Protein AF-A0A955FFA1-F1 (afdb_monomer_lite)

Foldseek 3Di:
DQWDPDDVVRHTDDAQEAQDQGFKDKDKDFAQDDDKWQKFFWKWKDWPDDDIQIGRGQAPPSDIRDHRDIDMTMDTSDWDFDFDQDPNDTDTDTDRDRPPDDFGKMKIKTWIFIDPPPDRPDIDIDIDMHGHHHPVNVVVVVVVVVVVVVVVVVVVVVVCVVVPCDPPPPPDD

pLDDT: mean 84.08, std 13.28, range [45.31, 97.56]

Radius of gyration: 25.84 Å; chains: 1; bounding box: 53×56×80 Å

Secondary structure (DSSP, 8-state):
-BEE--BTTB--EE-SEESSPP-EEEEEEE--SSS-B--EEEEEEEESSSPPEEES-S-TT---B-TT-EEEEEEESSEEEEEEEETTEEEEEEEE----PPSEEEEEEEEEEE-GGG---EEEEEEEEEEE--HHHHHHHHHHHHHHHHHHHHHHHHHHHHTT---------

Sequence (173 aa):
GAYNDARPGRPAGYVFFATEEPQKIAYTLKNSGNVTEAPVGSITLKGWFGEPITINRVNPNGSLALIGQTRTYTACIKLKSEEVDFNGSKTLANTCVSPGLWPGMYTATLDLYYGQNGNNTQEVTGTAVFWYLPWWFIILFFVVLALVIFYGWKAYSWIRRKLGIAPKRSRRR

Structure (mmCIF, N/CA/C/O backbone):
data_AF-A0A955FFA1-F1
#
_entry.id   AF-A0A955FFA1-F1
#
loop_
_atom_site.group_PDB
_atom_site.id
_atom_site.type_symbol
_atom_site.label_atom_id
_atom_site.label_alt_id
_atom_site.label_comp_id
_atom_site.label_asym_id
_atom_site.label_entity_id
_atom_site.label_seq_id
_atom_site.pdbx_PDB_ins_code
_atom_site.Cartn_x
_atom_site.Cartn_y
_atom_site.Cartn_z
_atom_site.occupancy
_atom_site.B_iso_or_equiv
_atom_site.auth_seq_id
_atom_site.auth_comp_id
_atom_site.auth_asym_id
_atom_site.auth_atom_id
_atom_site.pdbx_PDB_model_num
ATOM 1 N N . GLY A 1 1 ? -6.582 3.235 1.266 1.00 88.00 1 GLY A N 1
ATOM 2 C CA . GLY A 1 1 ? -5.378 3.453 0.430 1.00 88.00 1 GLY A CA 1
ATOM 3 C C . GLY A 1 1 ? -4.118 3.153 1.222 1.00 88.00 1 GLY A C 1
ATOM 4 O O . GLY A 1 1 ? -4.234 2.860 2.409 1.00 88.00 1 GLY A O 1
ATOM 5 N N . ALA A 1 2 ? -2.938 3.213 0.597 1.00 92.75 2 ALA A N 1
ATOM 6 C CA . ALA A 1 2 ? -1.668 3.041 1.310 1.00 92.75 2 ALA A CA 1
ATOM 7 C C . ALA A 1 2 ? -1.540 4.050 2.462 1.00 92.75 2 ALA A C 1
ATOM 9 O O . ALA A 1 2 ? -2.007 5.189 2.353 1.00 92.75 2 ALA A O 1
ATOM 10 N N . TYR A 1 3 ? -0.955 3.616 3.577 1.00 93.00 3 TYR A N 1
ATOM 11 C CA . TYR A 1 3 ? -0.926 4.393 4.813 1.00 93.00 3 TYR A CA 1
ATOM 12 C C . TYR A 1 3 ? 0.417 4.271 5.520 1.00 93.00 3 TYR A C 1
ATOM 14 O O . TYR A 1 3 ? 0.943 3.170 5.680 1.00 93.00 3 TYR A O 1
ATOM 22 N N . ASN A 1 4 ? 0.932 5.407 5.984 1.00 91.44 4 ASN A N 1
ATOM 23 C CA . ASN A 1 4 ? 2.135 5.473 6.800 1.00 91.44 4 ASN A CA 1
ATOM 24 C C . ASN A 1 4 ? 1.765 5.784 8.248 1.00 91.44 4 ASN A C 1
ATOM 26 O O . ASN A 1 4 ? 0.962 6.683 8.507 1.00 91.44 4 ASN A O 1
ATOM 30 N N . ASP A 1 5 ? 2.391 5.076 9.187 1.00 86.69 5 ASP A N 1
ATOM 31 C CA . ASP A 1 5 ? 2.295 5.422 10.604 1.00 86.69 5 ASP A CA 1
ATOM 32 C C . ASP A 1 5 ? 3.038 6.728 10.904 1.00 86.69 5 ASP A C 1
ATOM 34 O O . ASP A 1 5 ? 3.905 7.173 10.144 1.00 86.69 5 ASP A O 1
ATOM 38 N N . ALA A 1 6 ? 2.726 7.315 12.057 1.00 87.75 6 ALA A N 1
ATOM 39 C CA . ALA A 1 6 ? 3.447 8.473 12.553 1.00 87.75 6 ALA A CA 1
ATOM 40 C C . ALA A 1 6 ? 4.916 8.100 12.802 1.00 87.75 6 ALA A C 1
ATOM 42 O O . ALA A 1 6 ? 5.218 7.126 13.492 1.00 87.75 6 ALA A O 1
ATOM 43 N N . ARG A 1 7 ? 5.829 8.897 12.248 1.00 86.06 7 ARG A N 1
ATOM 44 C CA . ARG A 1 7 ? 7.272 8.830 12.516 1.00 86.06 7 ARG A CA 1
ATOM 45 C C . ARG A 1 7 ? 7.705 10.155 13.160 1.00 86.06 7 ARG A C 1
ATOM 47 O O . ARG A 1 7 ? 7.020 11.162 12.972 1.00 86.06 7 ARG A O 1
ATOM 54 N N . PRO A 1 8 ? 8.829 10.211 13.896 1.00 88.25 8 PRO A N 1
ATOM 55 C CA . PRO A 1 8 ? 9.354 11.479 14.401 1.00 88.25 8 PRO A CA 1
ATOM 56 C C . PRO A 1 8 ? 9.460 12.516 13.269 1.00 88.25 8 PRO A C 1
ATOM 58 O O . PRO A 1 8 ? 10.122 12.276 12.261 1.00 88.25 8 PRO A O 1
ATOM 61 N N . GLY A 1 9 ? 8.742 13.635 13.396 1.00 84.56 9 GLY A N 1
ATOM 62 C CA . GLY A 1 9 ? 8.700 14.697 12.383 1.00 84.56 9 GLY A CA 1
ATOM 63 C C . GLY A 1 9 ? 7.785 14.458 11.170 1.00 84.56 9 GLY A C 1
ATOM 64 O O . GLY A 1 9 ? 7.774 15.293 10.268 1.00 84.56 9 GLY A O 1
ATOM 65 N N . ARG A 1 10 ? 7.006 13.364 11.114 1.00 83.56 10 ARG A N 1
ATOM 66 C CA . ARG A 1 10 ? 6.004 13.121 10.056 1.00 83.56 10 ARG A CA 1
ATOM 67 C C . ARG A 1 10 ? 4.703 12.539 10.630 1.00 83.56 10 ARG A C 1
ATOM 69 O O . ARG A 1 10 ? 4.740 11.446 11.199 1.00 83.56 10 ARG A O 1
ATOM 76 N N . PRO A 1 11 ? 3.551 13.220 10.472 1.00 89.38 11 PRO A N 1
ATOM 77 C CA . PRO A 1 11 ? 2.277 12.692 10.947 1.00 89.38 11 PRO A CA 1
ATOM 78 C C . PRO A 1 11 ? 1.871 11.437 10.165 1.00 89.38 11 PRO A C 1
ATOM 80 O O . PRO A 1 11 ? 2.265 11.252 9.012 1.00 89.38 11 PRO A O 1
ATOM 83 N N . ALA A 1 12 ? 1.061 10.588 10.800 1.00 91.06 12 ALA A N 1
ATOM 84 C CA . ALA A 1 12 ? 0.445 9.453 10.125 1.00 91.06 12 ALA A CA 1
ATOM 85 C C . ALA A 1 12 ? -0.520 9.947 9.039 1.00 91.06 12 ALA A C 1
ATOM 87 O O . ALA A 1 12 ? -1.204 10.958 9.223 1.00 91.06 12 ALA A O 1
ATOM 88 N N . GLY A 1 13 ? -0.613 9.234 7.920 1.00 93.44 13 GLY A N 1
ATOM 89 C CA . GLY A 1 13 ? -1.442 9.703 6.817 1.00 93.44 13 GLY A CA 1
ATOM 90 C C . GLY A 1 13 ? -1.502 8.776 5.615 1.00 93.44 13 GLY A C 1
ATOM 91 O O . GLY A 1 13 ? -0.720 7.834 5.470 1.00 93.44 13 GLY A O 1
ATOM 92 N N . TYR A 1 14 ? -2.464 9.079 4.745 1.00 93.81 14 TYR A N 1
ATOM 93 C CA . TYR A 1 14 ? -2.617 8.414 3.460 1.00 93.81 14 TYR A CA 1
ATOM 94 C C . TYR A 1 14 ? -1.518 8.828 2.492 1.00 93.81 14 TYR A C 1
ATOM 96 O O . TYR A 1 14 ? -1.143 9.998 2.410 1.00 93.81 14 TYR A O 1
ATOM 104 N N . VAL A 1 15 ? -1.046 7.853 1.725 1.00 92.75 15 VAL A N 1
ATOM 105 C CA . VAL A 1 15 ? -0.011 8.044 0.717 1.00 92.75 15 VAL A CA 1
ATOM 106 C C . VAL A 1 15 ? -0.581 7.673 -0.640 1.00 92.75 15 VAL A C 1
ATOM 108 O O . VAL A 1 15 ? -0.978 6.534 -0.873 1.00 92.75 15 VAL A O 1
ATOM 111 N N . PHE A 1 16 ? -0.607 8.644 -1.546 1.00 92.81 16 PHE A N 1
ATOM 112 C CA . PHE A 1 16 ? -1.024 8.430 -2.934 1.00 92.81 16 PHE A CA 1
ATOM 113 C C . PHE A 1 16 ? 0.158 8.106 -3.848 1.00 92.81 16 PHE A C 1
ATOM 115 O O . PHE A 1 16 ? -0.019 7.450 -4.870 1.00 92.81 16 PHE A O 1
ATOM 122 N N . PHE A 1 17 ? 1.360 8.540 -3.467 1.00 93.56 17 PHE A N 1
ATOM 123 C CA . PHE A 1 17 ? 2.604 8.286 -4.181 1.00 93.56 17 PHE A CA 1
ATOM 124 C C . PHE A 1 17 ? 3.683 7.862 -3.184 1.00 93.56 17 PHE A C 1
ATOM 126 O O . PHE A 1 17 ? 4.129 8.662 -2.361 1.00 93.56 17 PHE A O 1
ATOM 133 N N . ALA A 1 18 ? 4.069 6.593 -3.233 1.00 92.25 18 ALA A N 1
ATOM 134 C CA . ALA A 1 18 ? 5.007 5.972 -2.315 1.00 92.25 18 ALA A CA 1
ATOM 135 C C . ALA A 1 18 ? 6.310 5.630 -3.050 1.00 92.25 18 ALA A C 1
ATOM 137 O O . ALA A 1 18 ? 6.299 4.913 -4.048 1.00 92.25 18 ALA A O 1
ATOM 138 N N . THR A 1 19 ? 7.438 6.139 -2.556 1.00 92.12 19 THR A N 1
ATOM 139 C CA . THR A 1 19 ? 8.780 5.741 -3.020 1.00 92.12 19 THR A CA 1
ATOM 140 C C . THR A 1 19 ? 9.374 4.622 -2.164 1.00 92.12 19 THR A C 1
ATOM 142 O O . THR A 1 19 ? 10.171 3.821 -2.647 1.00 92.12 19 THR A O 1
ATOM 145 N N . GLU A 1 20 ? 8.955 4.538 -0.902 1.00 91.06 20 GLU A N 1
ATOM 146 C CA . GLU A 1 20 ? 9.158 3.386 -0.023 1.00 91.06 20 GLU A CA 1
ATOM 147 C C . GLU A 1 20 ? 8.020 2.380 -0.221 1.00 91.06 20 GLU A C 1
ATOM 149 O O . GLU A 1 20 ? 6.900 2.763 -0.564 1.00 91.06 20 GLU A O 1
ATOM 154 N N . GLU A 1 21 ? 8.298 1.092 -0.019 1.00 91.00 21 GLU A N 1
ATOM 155 C CA . GLU A 1 21 ? 7.272 0.058 -0.145 1.00 91.00 21 GLU A CA 1
ATOM 156 C C . GLU A 1 21 ? 6.201 0.229 0.940 1.00 91.00 21 GLU A C 1
ATOM 158 O O . GLU A 1 21 ? 6.529 0.186 2.132 1.00 91.00 21 GLU A O 1
ATOM 163 N N . PRO A 1 22 ? 4.921 0.417 0.572 1.00 91.75 22 PRO A N 1
ATOM 164 C CA . PRO A 1 22 ? 3.867 0.513 1.563 1.00 91.75 22 PRO A CA 1
ATOM 165 C C . PRO A 1 22 ? 3.659 -0.855 2.212 1.00 91.75 22 PRO A C 1
ATOM 167 O O . PRO A 1 22 ? 3.458 -1.857 1.535 1.00 91.75 22 PRO A O 1
ATOM 170 N N . GLN A 1 23 ? 3.679 -0.895 3.542 1.00 91.31 23 GLN A N 1
ATOM 171 C CA . GLN A 1 23 ? 3.439 -2.124 4.310 1.00 91.31 23 GLN A CA 1
ATOM 172 C C . GLN A 1 23 ? 2.000 -2.225 4.822 1.00 91.31 23 GLN A C 1
ATOM 174 O O . GLN A 1 23 ? 1.543 -3.305 5.201 1.00 91.31 23 GLN A O 1
ATOM 179 N N . LYS A 1 24 ? 1.287 -1.094 4.852 1.00 92.00 24 LYS A N 1
ATOM 180 C CA . LYS A 1 24 ? -0.044 -0.958 5.439 1.00 92.00 24 LYS A CA 1
ATOM 181 C C . LYS A 1 24 ? -1.011 -0.292 4.474 1.00 92.00 24 LYS A C 1
ATOM 183 O O . LYS A 1 24 ? -0.660 0.628 3.732 1.00 92.00 24 LYS A O 1
ATOM 188 N N . ILE A 1 25 ? -2.258 -0.731 4.552 1.00 92.88 25 ILE A N 1
ATOM 189 C CA . ILE A 1 25 ? -3.412 -0.075 3.950 1.00 92.88 25 ILE A CA 1
ATOM 190 C C . ILE A 1 25 ? -4.310 0.384 5.086 1.00 92.88 25 ILE A C 1
ATOM 192 O O . ILE A 1 25 ? -4.508 -0.332 6.067 1.00 92.88 25 ILE A O 1
ATOM 196 N N . ALA A 1 26 ? -4.855 1.584 4.945 1.00 93.56 26 ALA A N 1
ATOM 197 C CA . ALA A 1 26 ? -5.868 2.088 5.848 1.00 93.56 26 ALA A CA 1
ATOM 198 C C . ALA A 1 26 ? -7.164 2.421 5.120 1.00 93.56 26 ALA A C 1
ATOM 200 O O . ALA A 1 26 ? -7.181 2.686 3.910 1.00 93.56 26 ALA A O 1
ATOM 201 N N . TYR A 1 27 ? -8.237 2.443 5.892 1.00 93.25 27 TYR A N 1
ATOM 202 C CA . TYR A 1 27 ? -9.508 3.037 5.516 1.00 93.25 27 TYR A CA 1
ATOM 203 C C . TYR A 1 27 ? -10.072 3.794 6.710 1.00 93.25 27 TYR A C 1
ATOM 205 O O . TYR A 1 27 ? -9.798 3.473 7.868 1.00 93.25 27 TYR A O 1
ATOM 213 N N . THR A 1 28 ? -10.858 4.821 6.422 1.00 93.44 28 THR A N 1
ATOM 214 C CA . THR A 1 28 ? -11.525 5.617 7.441 1.00 93.44 28 THR A CA 1
ATOM 215 C C . THR A 1 28 ? -13.008 5.307 7.374 1.00 93.44 28 THR A C 1
ATOM 217 O O . THR A 1 28 ? -13.624 5.443 6.321 1.00 93.44 28 THR A O 1
ATOM 220 N N . LEU A 1 29 ? -13.564 4.878 8.501 1.00 92.00 29 LEU A N 1
ATOM 221 C CA . LEU A 1 29 ? -14.965 4.522 8.651 1.00 92.00 29 LEU A CA 1
ATOM 222 C C . LEU A 1 29 ? -15.626 5.510 9.609 1.00 92.00 29 LEU A C 1
ATOM 224 O O . LEU A 1 29 ? -15.118 5.756 10.704 1.00 92.00 29 LEU A O 1
ATOM 228 N N . LYS A 1 30 ? -16.770 6.061 9.205 1.00 92.25 30 LYS A N 1
ATOM 229 C CA . LYS A 1 30 ? -17.629 6.871 10.069 1.00 92.25 30 LYS A CA 1
ATOM 230 C C . LYS A 1 30 ? -18.872 6.071 10.424 1.00 92.25 30 LYS A C 1
ATOM 232 O O . LYS A 1 30 ? -19.667 5.764 9.539 1.00 92.25 30 LYS A O 1
ATOM 237 N N . ASN A 1 31 ? -19.063 5.777 11.707 1.00 90.69 31 ASN A N 1
ATOM 238 C CA . ASN A 1 31 ? -20.287 5.133 12.164 1.00 90.69 31 ASN A CA 1
ATOM 239 C C . ASN A 1 31 ? -21.367 6.197 12.393 1.00 90.69 31 ASN A C 1
ATOM 241 O O . ASN A 1 31 ? -21.348 6.914 13.390 1.00 90.69 31 ASN A O 1
ATOM 245 N N . SER A 1 32 ? -22.297 6.306 11.445 1.00 89.31 32 SER A N 1
ATOM 246 C CA . SER A 1 32 ? -23.474 7.184 11.556 1.00 89.31 32 SER A CA 1
ATOM 247 C C . SER A 1 32 ? -24.734 6.429 12.002 1.00 89.31 32 SER A C 1
ATOM 249 O O . SER A 1 32 ? -25.830 6.976 11.922 1.00 89.31 32 SER A O 1
ATOM 251 N N . GLY A 1 33 ? -24.592 5.166 12.413 1.00 84.94 33 GLY A N 1
ATOM 252 C CA . GLY A 1 33 ? -25.680 4.336 12.912 1.00 84.94 33 GLY A CA 1
ATOM 253 C C . GLY A 1 33 ? -25.987 4.589 14.387 1.00 84.94 33 GLY A C 1
ATOM 254 O O . GLY A 1 33 ? -25.438 5.492 15.012 1.00 84.94 33 GLY A O 1
ATOM 255 N N . ASN A 1 34 ? -26.863 3.755 14.948 1.00 85.31 34 ASN A N 1
ATOM 256 C CA . ASN A 1 34 ? -27.293 3.835 16.349 1.00 85.31 34 ASN A CA 1
ATOM 257 C C . ASN A 1 34 ? -26.699 2.722 17.237 1.00 85.31 34 ASN A C 1
ATOM 259 O O . ASN A 1 34 ? -27.081 2.573 18.392 1.00 85.31 34 ASN A O 1
ATOM 263 N N . VAL A 1 35 ? -25.798 1.902 16.691 1.00 85.75 35 VAL A N 1
ATOM 264 C CA . VAL A 1 35 ? -25.157 0.783 17.392 1.00 85.75 35 VAL A CA 1
ATOM 265 C C . VAL A 1 35 ? -23.657 0.835 17.127 1.00 85.75 35 VAL A C 1
A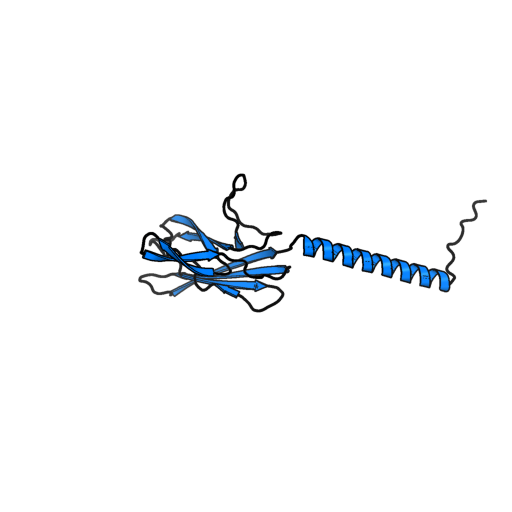TOM 267 O O . VAL A 1 35 ? -23.218 1.285 16.069 1.00 85.75 35 VAL A O 1
ATOM 270 N N . THR A 1 36 ? -22.865 0.423 18.112 1.00 86.81 36 THR A N 1
ATOM 271 C CA . THR A 1 36 ? -21.417 0.262 17.965 1.00 86.81 36 THR A CA 1
ATOM 272 C C . THR A 1 36 ? -21.121 -0.958 17.103 1.00 86.81 36 THR A C 1
ATOM 274 O O . THR A 1 36 ? -21.591 -2.048 17.409 1.00 86.81 36 THR A O 1
ATOM 277 N N . GLU A 1 37 ? -20.295 -0.786 16.075 1.00 84.19 37 GLU A N 1
ATOM 278 C CA . GLU A 1 37 ? -20.026 -1.837 15.091 1.00 84.19 37 GLU A CA 1
ATOM 279 C C . GLU A 1 37 ? -18.543 -2.211 15.058 1.00 84.19 37 GLU A C 1
ATOM 281 O O . GLU A 1 37 ? -17.658 -1.361 15.204 1.00 84.19 37 GLU A O 1
ATOM 286 N N . ALA A 1 38 ? -18.264 -3.494 14.844 1.00 87.00 38 ALA A N 1
ATOM 287 C CA . ALA A 1 38 ? -16.926 -4.003 14.577 1.00 87.00 38 ALA A CA 1
ATOM 288 C C . ALA A 1 38 ? -16.836 -4.341 13.082 1.00 87.00 38 ALA A C 1
ATOM 290 O O . ALA A 1 38 ? -17.378 -5.366 12.674 1.00 87.00 38 ALA A O 1
ATOM 291 N N . PRO A 1 39 ? -16.180 -3.513 12.247 1.00 84.25 39 PRO A N 1
ATOM 292 C CA . PRO A 1 39 ? -16.130 -3.777 10.816 1.00 84.25 39 PRO A CA 1
ATOM 293 C C . PRO A 1 39 ? -15.387 -5.086 10.542 1.00 84.25 39 PRO A C 1
ATOM 295 O O . PRO A 1 39 ? -14.258 -5.281 11.010 1.00 84.25 39 PRO A O 1
ATOM 298 N N . VAL A 1 40 ? -16.020 -5.955 9.760 1.00 88.00 40 VAL A N 1
ATOM 299 C CA . VAL A 1 40 ? -15.440 -7.188 9.223 1.00 88.00 40 VAL A CA 1
ATOM 300 C C . VAL A 1 40 ? -15.461 -7.116 7.705 1.00 88.00 40 VAL A C 1
ATOM 302 O O . VAL A 1 40 ? -16.269 -6.402 7.127 1.00 88.00 40 VAL A O 1
ATOM 305 N N . GLY A 1 41 ? -14.547 -7.807 7.039 1.00 88.88 41 GLY A N 1
ATOM 306 C CA . GLY A 1 41 ? -14.446 -7.738 5.587 1.00 88.88 41 GLY A CA 1
ATOM 307 C C . GLY A 1 41 ? -13.029 -7.949 5.098 1.00 88.88 41 GLY A C 1
ATOM 308 O O . GLY A 1 41 ? -12.139 -8.320 5.872 1.00 88.88 41 GLY A O 1
ATOM 309 N N . SER A 1 42 ? -12.833 -7.675 3.815 1.00 91.50 42 SER A N 1
ATOM 310 C CA . SER A 1 42 ? -11.571 -7.868 3.115 1.00 91.50 42 SER A CA 1
ATOM 311 C C . SER A 1 42 ? -11.138 -6.620 2.356 1.00 91.50 42 SER A C 1
ATOM 313 O O . SER A 1 42 ? -11.950 -5.800 1.938 1.00 91.50 42 SER A O 1
ATOM 315 N N . ILE A 1 43 ? -9.829 -6.475 2.171 1.00 92.88 43 ILE A N 1
ATOM 316 C CA . ILE A 1 43 ? -9.263 -5.528 1.210 1.00 92.88 43 ILE A CA 1
ATOM 317 C C . ILE A 1 43 ? -8.582 -6.333 0.116 1.00 92.88 43 ILE A C 1
ATOM 319 O O . ILE A 1 43 ? -7.660 -7.093 0.403 1.00 92.88 43 ILE A O 1
ATOM 323 N N . THR A 1 44 ? -8.982 -6.123 -1.129 1.00 93.69 44 THR A N 1
ATOM 324 C CA . THR A 1 44 ? -8.303 -6.689 -2.291 1.00 93.69 44 THR A CA 1
ATOM 325 C C . THR A 1 44 ? -7.375 -5.642 -2.886 1.00 93.69 44 THR A C 1
ATOM 327 O O . THR A 1 44 ? -7.775 -4.528 -3.223 1.00 93.69 44 THR A O 1
ATOM 330 N N . LEU A 1 45 ? -6.101 -5.993 -3.007 1.00 93.31 45 LEU A N 1
ATOM 331 C CA . LEU A 1 45 ? -5.071 -5.156 -3.593 1.00 93.31 45 LEU A CA 1
ATOM 332 C C . LEU A 1 45 ? -4.684 -5.712 -4.962 1.00 93.31 45 LEU A C 1
ATOM 334 O O . LEU A 1 45 ? -4.128 -6.802 -5.066 1.00 93.31 45 LEU A O 1
ATOM 338 N N . LYS A 1 46 ? -4.936 -4.936 -6.014 1.00 93.81 46 LYS A N 1
ATOM 339 C CA . LYS A 1 46 ? -4.622 -5.303 -7.395 1.00 93.81 46 LYS A CA 1
ATOM 340 C C . LYS A 1 46 ? -3.589 -4.347 -7.984 1.00 93.81 46 LYS A C 1
ATOM 342 O O . LYS A 1 46 ? -3.851 -3.150 -8.101 1.00 93.81 46 LYS A O 1
ATOM 347 N N . GLY A 1 47 ? -2.426 -4.880 -8.348 1.00 91.75 47 GLY A N 1
ATOM 348 C CA . GLY A 1 47 ? -1.395 -4.165 -9.104 1.00 91.75 47 GLY A CA 1
ATOM 349 C C . GLY A 1 47 ? -1.541 -4.346 -10.617 1.00 91.75 47 GLY A C 1
ATOM 350 O O . GLY A 1 47 ? -2.432 -5.050 -11.096 1.00 91.75 47 GLY A O 1
ATOM 351 N N . TRP A 1 48 ? -0.636 -3.728 -11.378 1.00 85.94 48 TRP A N 1
ATOM 352 C CA . TRP A 1 48 ? -0.481 -3.986 -12.818 1.00 85.94 48 TRP A CA 1
ATOM 353 C C . TRP A 1 48 ? 0.173 -5.328 -13.143 1.00 85.94 48 TRP A C 1
ATOM 355 O O . TRP A 1 48 ? -0.018 -5.854 -14.236 1.00 85.94 48 TRP A O 1
ATOM 365 N N . PHE A 1 49 ? 0.937 -5.871 -12.200 1.00 82.56 49 PHE A N 1
ATOM 366 C CA . PHE A 1 49 ? 1.661 -7.123 -12.346 1.00 82.56 49 PHE A CA 1
ATOM 367 C C . PHE A 1 49 ? 1.360 -8.028 -11.152 1.00 82.56 49 PHE A C 1
ATOM 369 O O . PHE A 1 49 ? 1.234 -7.543 -10.027 1.00 82.56 49 PHE A O 1
ATOM 376 N N . GLY A 1 50 ? 1.289 -9.334 -11.404 1.00 78.06 50 GLY A N 1
ATOM 377 C C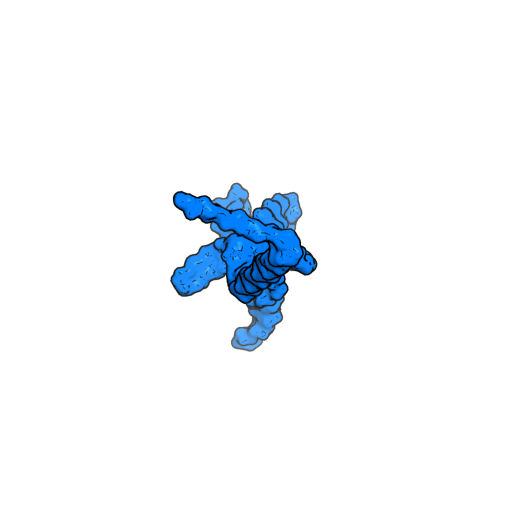A . GLY A 1 50 ? 1.059 -10.350 -10.378 1.00 78.06 50 GLY A CA 1
ATOM 378 C C . GLY A 1 50 ? -0.413 -10.614 -10.058 1.00 78.06 50 GLY A C 1
ATOM 379 O O . GLY A 1 50 ? -1.327 -10.041 -10.654 1.00 78.06 50 GLY A O 1
ATOM 380 N N . GLU A 1 51 ? -0.620 -11.533 -9.120 1.00 85.19 51 GLU A N 1
ATOM 381 C CA . GLU A 1 51 ? -1.941 -11.899 -8.616 1.00 85.19 51 GLU A CA 1
ATOM 382 C C . GLU A 1 51 ? -2.462 -10.864 -7.606 1.00 85.19 51 GLU A C 1
ATOM 384 O O . GLU A 1 51 ? -1.672 -10.238 -6.891 1.00 85.19 51 GLU A O 1
ATOM 389 N N . PRO A 1 52 ? -3.790 -10.661 -7.528 1.00 89.00 52 PRO A N 1
ATOM 390 C CA . PRO A 1 52 ? -4.373 -9.791 -6.519 1.00 89.00 52 PRO A CA 1
ATOM 391 C C . PRO A 1 52 ? -4.121 -10.349 -5.111 1.00 89.00 52 PRO A C 1
ATOM 393 O O . PRO A 1 52 ? -4.359 -11.523 -4.834 1.00 89.00 52 PRO A O 1
ATOM 396 N N . ILE A 1 53 ? -3.676 -9.487 -4.199 1.00 90.00 53 ILE A N 1
ATOM 397 C CA . ILE A 1 53 ? -3.435 -9.838 -2.798 1.00 90.00 53 ILE A CA 1
ATOM 398 C C . ILE A 1 53 ? -4.708 -9.536 -2.013 1.00 90.00 53 ILE A C 1
ATOM 400 O O . ILE A 1 53 ? -5.129 -8.383 -1.943 1.00 90.00 53 ILE A O 1
ATOM 404 N N . THR A 1 54 ? -5.308 -10.553 -1.397 1.00 89.88 54 THR A N 1
ATOM 405 C CA . THR A 1 54 ? -6.509 -10.374 -0.568 1.00 89.88 54 THR A CA 1
ATOM 406 C C . THR A 1 54 ? -6.141 -10.375 0.911 1.00 89.88 54 THR A C 1
ATOM 408 O O . THR A 1 54 ? -5.560 -11.325 1.433 1.00 89.88 54 THR A O 1
ATOM 411 N N . ILE A 1 55 ? -6.490 -9.294 1.599 1.00 89.00 55 ILE A N 1
ATOM 412 C CA . ILE A 1 55 ? -6.303 -9.104 3.034 1.00 89.00 55 ILE A CA 1
ATOM 413 C C . ILE A 1 55 ? -7.639 -9.412 3.709 1.00 89.00 55 ILE A C 1
ATOM 415 O O . ILE A 1 55 ? -8.518 -8.559 3.772 1.00 89.00 55 ILE A O 1
ATOM 419 N N . ASN A 1 56 ? -7.785 -10.625 4.239 1.00 84.25 56 ASN A N 1
ATOM 420 C CA . ASN A 1 56 ? -9.052 -11.116 4.805 1.00 84.25 56 ASN A CA 1
ATOM 421 C C . ASN A 1 56 ? -9.437 -10.494 6.158 1.00 84.25 56 ASN A C 1
ATOM 423 O O . ASN A 1 56 ? -10.525 -10.749 6.663 1.00 84.25 56 ASN A O 1
ATOM 427 N N . ARG A 1 57 ? -8.534 -9.744 6.803 1.00 83.69 57 ARG A N 1
ATOM 428 C CA . ARG A 1 57 ? -8.777 -9.158 8.128 1.00 83.69 57 ARG A CA 1
ATOM 429 C C . ARG A 1 57 ? -8.459 -7.669 8.133 1.00 83.69 57 ARG A C 1
ATOM 431 O O . ARG A 1 57 ? -7.364 -7.245 8.488 1.00 83.69 57 ARG A O 1
ATOM 438 N N . VAL A 1 58 ? -9.466 -6.884 7.771 1.00 86.12 58 VAL A N 1
ATOM 439 C CA . VAL A 1 58 ? -9.433 -5.410 7.720 1.00 86.12 58 VAL A CA 1
ATOM 440 C C . VAL A 1 58 ? -9.392 -4.731 9.090 1.00 86.12 58 VAL A C 1
ATOM 442 O O . VAL A 1 58 ? -9.048 -3.556 9.190 1.00 86.12 58 VAL A O 1
ATOM 445 N N . ASN A 1 59 ? -9.738 -5.458 10.152 1.00 87.19 59 ASN A N 1
ATOM 446 C CA . ASN A 1 59 ? -9.712 -4.988 11.533 1.00 87.19 59 ASN A CA 1
ATOM 447 C C . ASN A 1 59 ? -9.014 -6.030 12.427 1.00 87.19 59 ASN A C 1
ATOM 449 O O . ASN A 1 59 ? -9.677 -6.776 13.150 1.00 87.19 59 ASN A O 1
ATOM 453 N N . PRO A 1 60 ? -7.674 -6.142 12.363 1.00 80.31 60 PRO A N 1
ATOM 454 C CA . PRO A 1 60 ? -6.944 -7.193 13.069 1.00 80.31 60 PRO A CA 1
ATOM 455 C C . PRO A 1 60 ? -7.060 -7.109 14.591 1.00 80.31 60 PRO A C 1
ATOM 457 O O . PRO A 1 60 ? -6.999 -8.138 15.255 1.00 80.31 60 PRO A O 1
ATOM 460 N N . ASN A 1 61 ? -7.276 -5.906 15.123 1.00 81.44 61 ASN A N 1
ATOM 461 C CA . ASN A 1 61 ? -7.384 -5.654 16.558 1.00 81.44 61 ASN A CA 1
ATOM 462 C C . ASN A 1 61 ? -8.830 -5.725 17.075 1.00 81.44 61 ASN A C 1
ATOM 464 O O . ASN A 1 61 ? -9.059 -5.390 18.234 1.00 81.44 61 ASN A O 1
ATOM 468 N N . GLY A 1 62 ? -9.815 -6.054 16.227 1.00 82.69 62 GLY A N 1
ATOM 469 C CA . GLY A 1 62 ? -11.231 -6.067 16.619 1.00 82.69 62 GLY A CA 1
ATOM 470 C C . GLY A 1 62 ? -11.724 -4.723 17.169 1.00 82.69 62 GLY A C 1
ATOM 471 O O . GLY A 1 62 ? -12.607 -4.676 18.018 1.00 82.69 62 GLY A O 1
ATOM 472 N N . SER A 1 63 ? -11.123 -3.612 16.733 1.00 85.88 63 SER A N 1
ATOM 473 C CA . SER A 1 63 ? -11.444 -2.281 17.247 1.00 85.88 63 SER A CA 1
ATOM 474 C C . SER A 1 63 ? -12.862 -1.864 16.864 1.00 85.88 63 SER A C 1
ATOM 476 O O . SER A 1 63 ? -13.285 -2.033 15.721 1.00 85.88 63 SER A O 1
ATOM 478 N N . LEU A 1 64 ? -13.575 -1.259 17.808 1.00 87.50 64 LEU A N 1
ATOM 479 C CA . LEU A 1 64 ? -14.960 -0.837 17.624 1.00 87.50 64 LEU A CA 1
ATOM 480 C C . LEU A 1 64 ? -15.059 0.560 16.994 1.00 87.50 64 LEU A C 1
ATOM 482 O O . LEU A 1 64 ? -14.273 1.458 17.314 1.00 87.50 64 LEU A O 1
ATOM 486 N N . ALA A 1 65 ? -16.050 0.740 16.123 1.00 88.25 65 ALA A N 1
ATOM 487 C CA . ALA A 1 65 ? -16.483 2.031 15.605 1.00 88.25 65 ALA A CA 1
ATOM 488 C C . ALA A 1 65 ? -17.654 2.532 16.461 1.00 88.25 65 ALA A C 1
ATOM 490 O O . ALA A 1 65 ? -18.777 2.039 16.340 1.00 88.25 65 ALA A O 1
ATOM 491 N N . LEU A 1 66 ? -17.395 3.499 17.344 1.00 90.88 66 LEU A N 1
ATOM 492 C CA . LEU A 1 66 ? -18.421 4.077 18.218 1.00 90.88 66 LEU A CA 1
ATOM 493 C C . LEU A 1 66 ? -19.385 4.984 17.443 1.00 90.88 66 LEU A C 1
ATOM 495 O O . LEU A 1 66 ? -19.013 5.584 16.434 1.00 90.88 66 LEU A O 1
ATOM 499 N N . ILE A 1 67 ? -20.605 5.118 17.961 1.00 91.12 67 ILE A N 1
ATOM 500 C CA . ILE A 1 67 ? -21.672 5.952 17.392 1.00 91.12 67 ILE A CA 1
ATOM 501 C C . ILE A 1 67 ? -21.190 7.399 17.209 1.00 91.12 67 ILE A C 1
ATOM 503 O O . ILE A 1 67 ? -20.633 8.007 18.123 1.00 91.12 67 ILE A O 1
ATOM 507 N N . GLY A 1 68 ? -21.385 7.948 16.009 1.00 90.00 68 GLY A N 1
ATOM 508 C CA . GLY A 1 68 ? -21.001 9.311 15.639 1.00 90.00 68 GLY A CA 1
ATOM 509 C C . GLY A 1 68 ? -19.499 9.524 15.422 1.00 90.00 68 GLY A C 1
ATOM 510 O O . GLY A 1 68 ? -19.097 10.605 14.986 1.00 90.00 68 GLY A O 1
ATOM 511 N N . GLN A 1 69 ? -18.655 8.521 15.687 1.00 91.50 69 GLN A N 1
ATOM 512 C CA . GLN A 1 69 ? -17.209 8.650 15.547 1.00 91.50 69 GLN A CA 1
ATOM 513 C C . GLN A 1 69 ? -16.723 8.284 14.147 1.00 91.50 69 GLN A C 1
ATOM 515 O O . GLN A 1 69 ? -17.268 7.426 13.452 1.00 91.50 69 GLN A O 1
ATOM 520 N N . THR A 1 70 ? -15.637 8.947 13.751 1.00 92.44 70 THR A N 1
ATOM 521 C CA . THR A 1 70 ? -14.858 8.609 12.561 1.00 92.44 70 THR A CA 1
ATOM 522 C C . THR A 1 70 ? -13.538 8.010 13.013 1.00 92.44 70 THR A C 1
ATOM 524 O O . THR A 1 70 ? -12.801 8.643 13.768 1.00 92.44 70 THR A O 1
ATOM 527 N N . ARG A 1 71 ? -13.237 6.789 12.569 1.00 90.88 71 ARG A N 1
ATOM 528 C CA . ARG A 1 71 ? -12.037 6.056 12.972 1.00 90.88 71 ARG A CA 1
ATOM 529 C C . ARG A 1 71 ? -11.293 5.533 11.756 1.00 90.88 71 ARG A C 1
ATOM 531 O O . ARG A 1 71 ? -11.893 5.042 10.804 1.00 90.88 71 ARG A O 1
ATOM 538 N N . THR A 1 72 ? -9.971 5.629 11.809 1.00 92.00 72 THR A N 1
ATOM 539 C CA . THR A 1 72 ? -9.086 5.041 10.805 1.00 92.00 72 THR A CA 1
ATOM 540 C C . THR A 1 72 ? -8.636 3.667 11.274 1.00 92.00 72 THR A C 1
ATOM 542 O O . THR A 1 72 ? -8.129 3.513 12.385 1.00 92.00 72 THR A O 1
ATOM 545 N N . TYR A 1 73 ? -8.830 2.679 10.413 1.00 91.44 73 TYR A N 1
ATOM 546 C CA . TYR A 1 73 ? -8.424 1.297 10.602 1.00 91.44 73 TYR A CA 1
ATOM 547 C C . TYR A 1 73 ? -7.230 1.008 9.712 1.00 91.44 73 TYR A C 1
ATOM 549 O O . TYR A 1 73 ? -7.207 1.426 8.556 1.00 91.44 73 TYR A O 1
ATOM 557 N N . THR A 1 74 ? -6.244 0.298 10.249 1.00 91.81 74 THR A N 1
ATOM 558 C CA . THR A 1 74 ? -5.020 -0.077 9.543 1.00 91.81 74 THR A CA 1
ATOM 559 C C . THR A 1 74 ? -4.903 -1.595 9.479 1.00 91.81 74 THR A C 1
ATOM 561 O O . THR A 1 74 ? -5.117 -2.298 10.466 1.00 91.81 74 THR A O 1
ATOM 564 N N . ALA A 1 75 ? -4.542 -2.101 8.305 1.00 90.75 75 ALA A N 1
ATOM 565 C CA . ALA A 1 75 ? -4.259 -3.506 8.062 1.00 90.75 75 ALA A CA 1
ATOM 566 C C . ALA A 1 75 ? -2.908 -3.639 7.350 1.00 90.75 75 ALA A C 1
ATOM 568 O O . ALA A 1 75 ? -2.575 -2.841 6.469 1.00 90.75 75 ALA A O 1
ATOM 569 N N . CYS A 1 76 ? -2.111 -4.635 7.737 1.00 89.81 76 CYS A N 1
ATOM 570 C CA . CYS A 1 76 ? -0.880 -4.964 7.020 1.00 89.81 76 CYS A CA 1
ATOM 571 C C . CYS A 1 76 ? -1.226 -5.608 5.670 1.00 89.81 76 CYS A C 1
ATOM 573 O O . CYS A 1 76 ? -2.129 -6.440 5.603 1.00 89.81 76 CYS A O 1
ATOM 575 N N . ILE A 1 77 ? -0.466 -5.287 4.622 1.00 87.94 77 ILE A N 1
ATOM 576 C CA . ILE A 1 77 ? -0.602 -5.942 3.310 1.00 87.94 77 ILE A CA 1
ATOM 577 C C . ILE A 1 77 ? -0.145 -7.399 3.393 1.00 87.94 77 ILE A C 1
ATOM 579 O O . ILE A 1 77 ? -0.794 -8.292 2.856 1.00 87.94 77 ILE A O 1
ATOM 583 N N . LYS A 1 78 ? 0.952 -7.643 4.115 1.00 84.19 78 LYS A N 1
ATOM 584 C CA . LYS A 1 78 ? 1.463 -8.978 4.410 1.00 84.19 78 LYS A CA 1
ATOM 585 C C . LYS A 1 78 ? 1.766 -9.085 5.898 1.00 84.19 78 LYS A C 1
ATOM 587 O O . LYS A 1 78 ? 2.499 -8.267 6.455 1.00 84.19 78 LYS A O 1
ATOM 592 N N . LEU A 1 79 ? 1.166 -10.085 6.531 1.00 78.12 79 LEU A N 1
ATOM 593 C CA . LEU A 1 79 ? 1.366 -10.418 7.937 1.00 78.12 79 LEU A CA 1
ATOM 594 C C . LEU A 1 79 ? 2.398 -11.539 8.028 1.00 78.12 79 LEU A C 1
ATOM 596 O O . LEU A 1 79 ? 2.250 -12.565 7.365 1.00 78.12 79 LEU A O 1
ATOM 600 N N . LYS A 1 80 ? 3.417 -11.359 8.869 1.00 68.81 80 LYS A N 1
ATOM 601 C CA . LYS A 1 80 ? 4.226 -12.468 9.375 1.00 68.81 80 LYS A CA 1
ATOM 602 C C . LYS A 1 80 ? 3.861 -12.635 10.848 1.00 68.81 80 LYS A C 1
ATOM 604 O O . LYS A 1 80 ? 4.117 -11.739 11.650 1.00 68.81 80 LYS A O 1
ATOM 609 N N . SER A 1 81 ? 3.194 -13.738 11.176 1.00 57.72 81 SER A N 1
ATOM 610 C CA . SER A 1 81 ? 2.927 -14.121 12.561 1.00 57.72 81 SER A CA 1
ATOM 611 C C . SER A 1 81 ? 4.183 -14.776 13.119 1.00 57.72 81 SER A C 1
ATOM 613 O O . SER A 1 81 ? 4.582 -15.841 12.648 1.00 57.72 81 SER A O 1
ATOM 615 N N . GLU A 1 82 ? 4.821 -14.126 14.082 1.00 55.06 82 GLU A N 1
ATOM 616 C CA . GLU A 1 82 ? 5.999 -14.653 14.767 1.00 55.06 82 GLU A CA 1
ATOM 617 C C . GLU A 1 82 ? 5.613 -14.909 16.229 1.00 55.06 82 GLU A C 1
ATOM 619 O O . GLU A 1 82 ? 5.007 -14.049 16.874 1.00 55.06 82 GLU A O 1
ATOM 624 N N . GLU A 1 83 ? 5.874 -16.121 16.730 1.00 47.91 83 GLU A N 1
ATOM 625 C CA . GLU A 1 83 ? 5.690 -16.437 18.150 1.00 47.91 83 GLU A CA 1
ATOM 626 C C . GLU A 1 83 ? 6.731 -15.646 18.946 1.00 47.91 83 GLU A C 1
ATOM 628 O O . GLU A 1 83 ? 7.931 -15.880 18.812 1.00 47.91 83 GLU A O 1
ATOM 633 N N . VAL A 1 84 ? 6.279 -14.700 19.764 1.00 55.53 84 VAL A N 1
ATOM 634 C CA . VAL A 1 84 ? 7.123 -13.978 20.718 1.00 55.53 84 VAL A CA 1
ATOM 635 C C . VAL A 1 84 ? 6.720 -14.374 22.122 1.00 55.53 84 VAL A C 1
ATOM 637 O O . VAL A 1 84 ? 5.554 -14.281 22.519 1.00 55.53 84 VAL A O 1
ATOM 640 N N . ASP A 1 85 ? 7.716 -14.828 22.869 1.00 45.31 85 ASP A N 1
ATOM 641 C CA . ASP A 1 85 ? 7.566 -15.242 24.252 1.00 45.31 85 ASP A CA 1
ATOM 642 C C . ASP A 1 85 ? 7.613 -14.000 25.148 1.00 45.31 85 ASP A C 1
ATOM 644 O O . ASP A 1 85 ? 8.668 -13.403 25.373 1.00 45.31 85 ASP A O 1
ATOM 648 N N . PHE A 1 86 ? 6.447 -13.565 25.622 1.00 52.16 86 PHE A N 1
ATOM 649 C CA . PHE A 1 86 ? 6.359 -12.531 26.643 1.00 52.16 86 PHE A CA 1
ATOM 650 C C . PHE A 1 86 ? 6.274 -13.219 27.998 1.00 52.16 86 PHE A C 1
ATOM 652 O O . PHE A 1 86 ? 5.202 -13.641 28.429 1.00 52.16 86 PHE A O 1
ATOM 659 N N . ASN A 1 87 ? 7.414 -13.301 28.684 1.00 53.66 87 ASN A N 1
ATOM 660 C CA . ASN A 1 87 ? 7.486 -13.703 30.0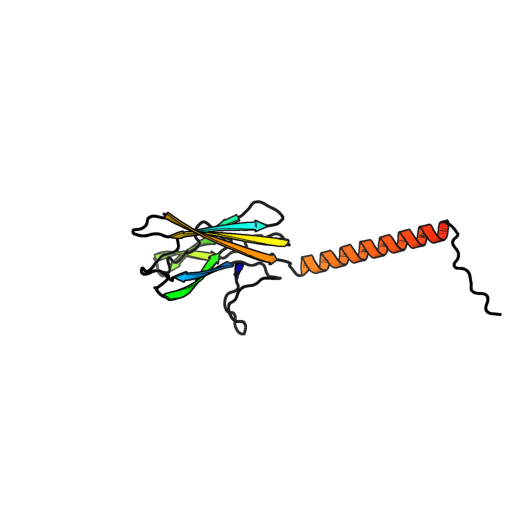88 1.00 53.66 87 ASN A CA 1
ATOM 661 C C . ASN A 1 87 ? 6.887 -15.106 30.369 1.00 53.66 87 ASN A C 1
ATOM 663 O O . ASN A 1 87 ? 6.192 -15.295 31.366 1.00 53.66 87 ASN A O 1
ATOM 667 N N . GLY A 1 88 ? 7.123 -16.078 29.474 1.00 59.12 88 GLY A N 1
ATOM 668 C CA . GLY A 1 88 ? 6.614 -17.456 29.574 1.00 59.12 88 GLY A CA 1
ATOM 669 C C . GLY A 1 88 ? 5.240 -17.679 28.927 1.00 59.12 88 GLY A C 1
ATOM 670 O O . GLY A 1 88 ? 4.712 -18.790 28.963 1.00 59.12 88 GLY A O 1
ATOM 671 N N . SER A 1 89 ? 4.652 -16.634 28.337 1.00 50.78 89 SER A N 1
ATOM 672 C CA . SER A 1 89 ? 3.415 -16.681 27.562 1.00 50.78 89 SER A CA 1
ATOM 673 C C . SER A 1 89 ? 3.744 -16.487 26.076 1.00 50.78 89 SER A C 1
ATOM 675 O O . SER A 1 89 ? 4.109 -15.388 25.643 1.00 50.78 89 SER A O 1
ATOM 677 N N . LYS A 1 90 ? 3.566 -17.547 25.277 1.00 49.34 90 LYS A N 1
ATOM 678 C CA . LYS A 1 90 ? 3.668 -17.490 23.813 1.00 49.34 90 LYS A CA 1
ATOM 679 C C . LYS A 1 90 ? 2.559 -16.604 23.249 1.00 49.34 90 LYS A C 1
ATOM 681 O O . LYS A 1 90 ? 1.391 -16.987 23.249 1.00 49.34 90 LYS A O 1
ATOM 686 N N . THR A 1 91 ? 2.918 -15.433 22.743 1.00 54.97 91 THR A N 1
ATOM 687 C CA . THR A 1 91 ? 1.983 -14.533 22.056 1.00 54.97 91 THR A CA 1
ATOM 688 C C . THR A 1 91 ? 2.352 -14.425 20.584 1.00 54.97 91 THR A C 1
ATOM 690 O O . THR A 1 91 ? 3.525 -14.407 20.225 1.00 54.97 91 THR A O 1
ATOM 693 N N . LEU A 1 92 ? 1.356 -14.370 19.702 1.00 56.12 92 LEU A N 1
ATOM 694 C CA . LEU A 1 92 ? 1.586 -14.150 18.275 1.00 56.12 92 LEU A CA 1
ATOM 695 C C . LEU A 1 92 ? 1.749 -12.645 18.042 1.00 56.12 92 LEU A C 1
ATOM 697 O O . LEU A 1 92 ? 0.754 -11.916 18.071 1.00 56.12 92 LEU A O 1
ATOM 701 N N . ALA A 1 93 ? 2.970 -12.162 17.798 1.00 58.31 93 ALA A N 1
ATOM 702 C CA . ALA A 1 93 ? 3.122 -10.806 17.284 1.00 58.31 93 ALA A CA 1
ATOM 703 C C . ALA A 1 93 ? 2.879 -10.805 15.782 1.00 58.31 93 ALA A C 1
ATOM 705 O O . ALA A 1 93 ? 3.584 -11.435 14.992 1.00 58.31 93 ALA A O 1
ATOM 706 N N . ASN A 1 94 ? 1.869 -10.040 15.395 1.00 68.06 94 ASN A N 1
ATOM 707 C CA . ASN A 1 94 ? 1.577 -9.746 14.009 1.00 68.06 94 ASN A CA 1
ATOM 708 C C . ASN A 1 94 ? 2.406 -8.531 13.597 1.00 68.06 94 ASN A C 1
ATOM 710 O O . ASN A 1 94 ? 2.038 -7.395 13.896 1.00 68.06 94 ASN A O 1
ATOM 714 N N . THR A 1 95 ? 3.531 -8.764 12.925 1.00 76.62 95 THR A N 1
ATOM 715 C CA . THR A 1 95 ? 4.334 -7.681 12.347 1.00 76.62 95 THR A CA 1
ATOM 716 C C . THR A 1 95 ? 4.012 -7.533 10.862 1.00 76.62 95 THR A C 1
ATOM 718 O O . THR A 1 95 ? 3.809 -8.520 10.144 1.00 76.62 95 THR A O 1
ATOM 721 N N . CYS A 1 96 ? 3.912 -6.286 10.392 1.00 83.38 96 CYS A N 1
ATOM 722 C CA . CYS A 1 96 ? 3.818 -6.036 8.959 1.00 83.38 96 CYS A CA 1
ATOM 723 C C . CYS A 1 96 ? 5.201 -6.264 8.346 1.00 83.38 96 CYS A C 1
ATOM 725 O O . CYS A 1 96 ? 6.182 -5.668 8.789 1.00 83.38 96 CYS A O 1
ATOM 727 N N . VAL A 1 97 ? 5.271 -7.097 7.314 1.00 86.38 97 VAL A N 1
ATOM 728 C CA . VAL A 1 97 ? 6.510 -7.356 6.571 1.00 86.38 97 VAL A CA 1
ATOM 729 C C . VAL A 1 97 ? 6.416 -6.792 5.163 1.00 86.38 97 VAL A C 1
ATOM 731 O O . VAL A 1 97 ? 5.321 -6.481 4.697 1.00 86.38 97 VAL A O 1
ATOM 734 N N . SER A 1 98 ? 7.563 -6.674 4.488 1.00 86.38 98 SER A N 1
ATOM 735 C CA . SER A 1 98 ? 7.629 -6.298 3.071 1.00 86.38 98 SER A CA 1
ATOM 736 C C . SER A 1 98 ? 6.738 -7.239 2.237 1.00 86.38 98 SER A C 1
ATOM 738 O O . SER A 1 98 ? 6.960 -8.459 2.237 1.00 86.38 98 SER A O 1
ATOM 740 N N . PRO A 1 99 ? 5.685 -6.708 1.586 1.00 85.06 99 PRO A N 1
ATOM 741 C CA . PRO A 1 99 ? 4.792 -7.516 0.765 1.00 85.06 99 PRO A CA 1
ATOM 742 C C . PRO A 1 99 ? 5.441 -8.056 -0.519 1.00 85.06 99 PRO A C 1
ATOM 744 O O . PRO A 1 99 ? 4.963 -9.065 -1.037 1.00 85.06 99 PRO A O 1
ATOM 747 N N . GLY A 1 100 ? 6.541 -7.464 -0.990 1.00 87.25 100 GLY A N 1
ATOM 748 C CA . GLY A 1 100 ? 7.184 -7.812 -2.257 1.00 87.25 100 GLY A CA 1
ATOM 749 C C . GLY A 1 100 ? 6.450 -7.214 -3.457 1.00 87.25 100 GLY A C 1
ATOM 750 O O . GLY A 1 100 ? 6.304 -7.871 -4.487 1.00 87.25 100 GLY A O 1
ATOM 751 N N . LEU A 1 101 ? 5.930 -5.994 -3.311 1.00 89.62 101 LEU A N 1
ATOM 752 C CA . LEU A 1 101 ? 5.169 -5.316 -4.355 1.00 89.62 101 LEU A CA 1
ATOM 753 C C . LEU A 1 101 ? 6.076 -4.949 -5.532 1.00 89.62 101 LEU A C 1
ATOM 755 O O . LEU A 1 101 ? 7.186 -4.447 -5.365 1.00 89.62 101 LEU A O 1
ATOM 759 N N . TRP A 1 102 ? 5.576 -5.152 -6.746 1.00 91.06 102 TRP A N 1
ATOM 760 C CA . TRP A 1 102 ? 6.224 -4.648 -7.954 1.00 91.06 102 TRP A CA 1
ATOM 761 C C . TRP A 1 102 ? 5.987 -3.139 -8.115 1.00 91.06 102 TRP A C 1
ATOM 763 O O . TRP A 1 102 ? 4.913 -2.658 -7.746 1.00 91.06 102 TRP A O 1
ATOM 773 N N . PRO A 1 103 ? 6.929 -2.369 -8.685 1.00 93.12 103 PRO A N 1
ATOM 774 C CA . PRO A 1 103 ? 6.695 -0.961 -8.992 1.00 93.12 103 PRO A CA 1
ATOM 775 C C . PRO A 1 103 ? 5.499 -0.774 -9.937 1.00 93.12 103 PRO A C 1
ATOM 777 O O . PRO A 1 103 ? 5.391 -1.460 -10.954 1.00 93.12 103 PRO A O 1
ATOM 780 N N . GLY A 1 104 ? 4.611 0.170 -9.628 1.00 93.00 104 GLY A N 1
ATOM 781 C CA . GLY A 1 104 ? 3.456 0.495 -10.460 1.00 93.00 104 GLY A CA 1
ATOM 782 C C . GLY A 1 104 ? 2.274 1.079 -9.693 1.00 93.00 104 GLY A C 1
ATOM 783 O O . GLY A 1 104 ? 2.366 1.444 -8.518 1.00 93.00 104 GLY A O 1
ATOM 784 N N . MET A 1 105 ? 1.147 1.179 -10.392 1.00 94.69 105 MET A N 1
ATOM 785 C CA . MET A 1 105 ? -0.124 1.601 -9.814 1.00 94.69 105 MET A CA 1
ATOM 786 C C . MET A 1 105 ? -0.830 0.420 -9.145 1.00 94.69 105 MET A C 1
ATOM 788 O O . MET A 1 105 ? -0.893 -0.682 -9.694 1.00 94.69 105 MET A O 1
ATOM 792 N N . TYR A 1 106 ? -1.417 0.689 -7.986 1.00 94.56 106 TYR A N 1
ATOM 793 C CA . TYR A 1 106 ? -2.202 -0.256 -7.213 1.00 94.56 106 TYR A CA 1
ATOM 794 C C . TYR A 1 106 ? -3.603 0.280 -6.966 1.00 94.56 106 TYR A C 1
ATOM 796 O O . TYR A 1 106 ? -3.793 1.444 -6.611 1.00 94.56 106 TYR A O 1
ATOM 804 N N . THR A 1 107 ? -4.582 -0.606 -7.110 1.00 95.44 107 THR A N 1
ATOM 805 C CA . THR A 1 107 ? -5.977 -0.363 -6.751 1.00 95.44 107 THR A CA 1
ATOM 806 C C . THR A 1 107 ? -6.305 -1.192 -5.519 1.00 95.44 107 THR A C 1
ATOM 808 O O . THR A 1 107 ? -6.193 -2.415 -5.547 1.00 95.44 107 THR A O 1
ATOM 811 N N . ALA A 1 108 ? -6.681 -0.523 -4.434 1.00 94.94 108 ALA A N 1
ATOM 812 C CA . ALA A 1 108 ? -7.188 -1.147 -3.222 1.00 94.94 108 ALA A CA 1
ATOM 813 C C . ALA A 1 108 ? -8.716 -1.052 -3.230 1.00 94.94 108 ALA A C 1
ATOM 815 O O . ALA A 1 108 ? -9.260 0.054 -3.156 1.00 94.94 108 ALA A O 1
ATOM 816 N N . THR A 1 109 ? -9.389 -2.194 -3.320 1.00 95.19 109 THR A N 1
ATOM 817 C CA . THR A 1 109 ? -10.836 -2.312 -3.134 1.00 95.19 109 THR A CA 1
ATOM 818 C C . THR A 1 109 ? -11.096 -2.839 -1.731 1.00 95.19 109 THR A C 1
ATOM 820 O O . THR A 1 109 ? -10.449 -3.772 -1.268 1.00 95.19 109 THR A O 1
ATOM 823 N N . LEU A 1 110 ? -11.972 -2.165 -1.013 1.00 93.56 110 LEU A N 1
ATOM 824 C CA . LEU A 1 110 ? -12.387 -2.473 0.340 1.00 93.56 110 LEU A CA 1
ATOM 825 C C . LEU A 1 110 ? -13.811 -2.989 0.252 1.00 93.56 110 LEU A C 1
ATOM 827 O O . LEU A 1 110 ? -14.664 -2.249 -0.225 1.00 93.56 110 LEU A O 1
ATOM 831 N N . ASP A 1 111 ? -14.040 -4.182 0.775 1.00 91.69 111 ASP A N 1
ATOM 832 C CA . ASP A 1 111 ? -15.351 -4.810 0.866 1.00 91.69 111 ASP A CA 1
ATOM 833 C C . ASP A 1 111 ? -15.614 -5.055 2.355 1.00 91.69 111 ASP A C 1
ATOM 835 O O . ASP A 1 111 ? -15.040 -5.956 2.974 1.00 91.69 111 ASP A O 1
ATOM 839 N N . LEU A 1 112 ? -16.383 -4.154 2.972 1.00 88.50 112 LEU A N 1
ATOM 840 C CA . LEU A 1 112 ? -16.762 -4.234 4.381 1.00 88.50 112 LEU A CA 1
ATOM 841 C C . LEU A 1 112 ? -18.173 -4.765 4.520 1.00 88.50 112 LEU A C 1
ATOM 843 O O . LEU A 1 112 ? -19.075 -4.299 3.837 1.00 88.50 112 LEU A O 1
ATOM 847 N N . TYR A 1 113 ? -18.372 -5.626 5.505 1.00 86.62 113 TYR A N 1
ATOM 848 C CA . TYR A 1 113 ? -19.674 -6.102 5.922 1.00 86.62 113 TYR A CA 1
ATOM 849 C C . TYR A 1 113 ? -19.990 -5.621 7.338 1.00 86.62 113 TYR A C 1
ATOM 851 O O . TYR A 1 113 ? -19.123 -5.598 8.219 1.00 86.62 113 TYR A O 1
ATOM 859 N N . TYR A 1 114 ? -21.241 -5.225 7.552 1.00 78.81 114 TYR A N 1
ATOM 860 C CA . TYR A 1 114 ? -21.775 -4.833 8.854 1.00 78.81 114 TYR A CA 1
ATOM 861 C C . TYR A 1 114 ? -23.252 -5.232 8.977 1.00 78.81 114 TYR A C 1
ATOM 863 O O . TYR A 1 114 ? -23.935 -5.470 7.976 1.00 78.81 114 TYR A O 1
ATOM 871 N N . GLY A 1 115 ? -23.758 -5.319 10.209 1.00 69.69 115 GLY A N 1
ATOM 872 C CA . GLY A 1 115 ? -25.173 -5.575 10.466 1.00 69.69 115 GLY A CA 1
ATOM 873 C C . GLY A 1 115 ? -25.471 -6.056 11.885 1.00 69.69 115 GLY A C 1
ATOM 874 O O . GLY A 1 115 ? -24.604 -6.532 12.617 1.00 69.69 115 GLY A O 1
ATOM 875 N N . GLN A 1 116 ? -26.737 -5.911 12.280 1.00 60.91 116 GLN A N 1
ATOM 876 C CA . GLN A 1 116 ? -27.185 -6.178 13.645 1.00 60.91 116 GLN A CA 1
ATOM 877 C C . GLN A 1 116 ? -27.027 -7.658 14.030 1.00 60.91 116 GLN A C 1
ATOM 879 O O . GLN A 1 116 ? -27.230 -8.555 13.211 1.00 60.91 116 GLN A O 1
ATOM 884 N N . ASN A 1 117 ? -26.703 -7.908 15.304 1.00 59.19 117 ASN A N 1
ATOM 885 C CA . ASN A 1 117 ? -26.565 -9.248 15.895 1.00 59.19 117 ASN A CA 1
ATOM 886 C C . ASN A 1 117 ? -25.555 -10.171 15.183 1.00 59.19 117 ASN A C 1
ATOM 888 O O . ASN A 1 117 ? -25.743 -11.384 15.147 1.00 59.19 117 ASN A O 1
ATOM 892 N N . GLY A 1 118 ? -24.476 -9.613 14.624 1.00 58.94 118 GLY A N 1
ATOM 893 C CA . GLY A 1 118 ? -23.419 -10.404 13.984 1.00 58.94 118 GLY A CA 1
ATOM 894 C C . GLY A 1 118 ? -23.798 -10.964 12.611 1.00 58.94 118 GLY A C 1
ATOM 895 O O . GLY A 1 118 ? -23.128 -11.871 12.122 1.00 58.94 118 GLY A O 1
ATOM 896 N N . ASN A 1 119 ? -24.861 -10.441 11.988 1.00 64.75 119 ASN A N 1
ATOM 897 C CA . ASN A 1 119 ? -25.263 -10.820 10.640 1.00 64.75 119 ASN A CA 1
ATOM 898 C C . ASN A 1 119 ? -24.713 -9.824 9.601 1.00 64.75 119 ASN A C 1
ATOM 900 O O . ASN A 1 119 ? -25.092 -8.652 9.591 1.00 64.75 119 ASN A O 1
ATOM 904 N N . ASN A 1 120 ? -23.849 -10.304 8.705 1.00 68.69 120 ASN A N 1
ATOM 905 C CA . ASN A 1 120 ? -23.156 -9.536 7.661 1.00 68.69 120 ASN A CA 1
ATOM 906 C C . ASN A 1 120 ? -24.090 -9.196 6.482 1.00 68.69 120 ASN A C 1
ATOM 908 O O . ASN A 1 120 ? -23.911 -9.693 5.374 1.00 68.69 120 ASN A O 1
ATOM 912 N N . THR A 1 121 ? -25.130 -8.398 6.730 1.00 69.88 121 THR A N 1
ATOM 913 C CA . THR A 1 121 ? -26.214 -8.143 5.755 1.00 69.88 121 THR A CA 1
ATOM 914 C C . THR A 1 121 ? -26.027 -6.893 4.910 1.00 69.88 121 THR A C 1
ATOM 916 O O . THR A 1 121 ? -26.651 -6.786 3.858 1.00 69.88 121 THR A O 1
ATOM 919 N N . GLN A 1 122 ? -25.205 -5.943 5.355 1.00 71.06 122 GLN A N 1
ATOM 920 C CA . GLN A 1 122 ? -24.950 -4.708 4.625 1.00 71.06 122 GLN A CA 1
ATOM 921 C C . GLN A 1 122 ? -23.489 -4.631 4.213 1.00 71.06 122 GLN A C 1
ATOM 923 O O . GLN A 1 122 ? -22.598 -4.965 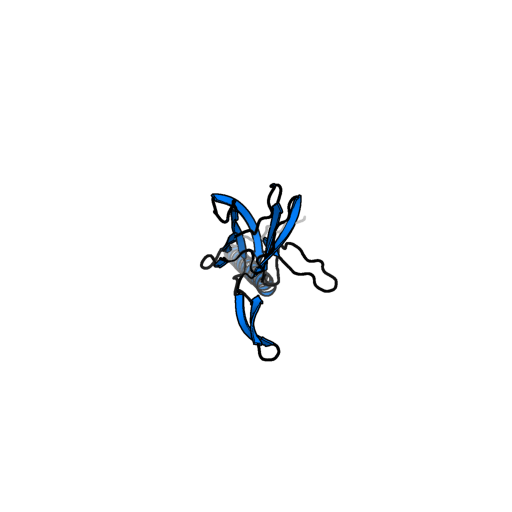4.992 1.00 71.06 122 GLN A O 1
ATOM 928 N N . GLU A 1 123 ? -23.267 -4.180 2.983 1.00 83.25 123 GLU A N 1
ATOM 929 C CA . GLU A 1 123 ? -21.950 -4.074 2.370 1.00 83.25 123 GLU A CA 1
ATOM 930 C C . GLU A 1 123 ? -21.593 -2.599 2.145 1.00 83.25 123 GLU A C 1
ATOM 932 O O . GLU A 1 123 ? -22.385 -1.830 1.596 1.00 83.25 123 GLU A O 1
ATOM 937 N N . VAL A 1 124 ? -20.396 -2.194 2.575 1.00 86.81 124 VAL A N 1
ATOM 938 C CA . VAL A 1 124 ? -19.781 -0.914 2.209 1.00 86.81 124 VAL A CA 1
ATOM 939 C C . VAL A 1 124 ? -18.560 -1.205 1.361 1.00 86.81 124 VAL A C 1
ATOM 941 O O . VAL A 1 124 ? -17.548 -1.702 1.860 1.00 86.81 124 VAL A O 1
ATOM 944 N N . THR A 1 125 ? -18.631 -0.823 0.092 1.00 91.69 125 THR A N 1
ATOM 945 C CA . THR A 1 125 ? -17.492 -0.909 -0.816 1.00 91.69 125 THR A CA 1
ATOM 946 C C . THR A 1 125 ? -16.765 0.428 -0.904 1.00 91.69 125 THR A C 1
ATOM 948 O O . THR A 1 125 ? -17.397 1.478 -1.039 1.00 91.69 125 THR A O 1
ATOM 951 N N . GLY A 1 126 ? -15.436 0.415 -0.885 1.00 91.12 126 GLY A N 1
ATOM 952 C CA . GLY A 1 126 ? -14.612 1.603 -1.097 1.00 91.12 126 GLY A CA 1
ATOM 953 C C . GLY A 1 126 ? -13.440 1.307 -2.018 1.00 91.12 126 GLY A C 1
ATOM 954 O O . GLY A 1 126 ? -12.807 0.267 -1.906 1.00 91.12 126 GLY A O 1
ATOM 955 N N . THR A 1 127 ? -13.100 2.223 -2.919 1.00 94.31 127 THR A N 1
ATOM 956 C CA . THR A 1 127 ? -11.968 2.033 -3.837 1.00 94.31 127 THR A CA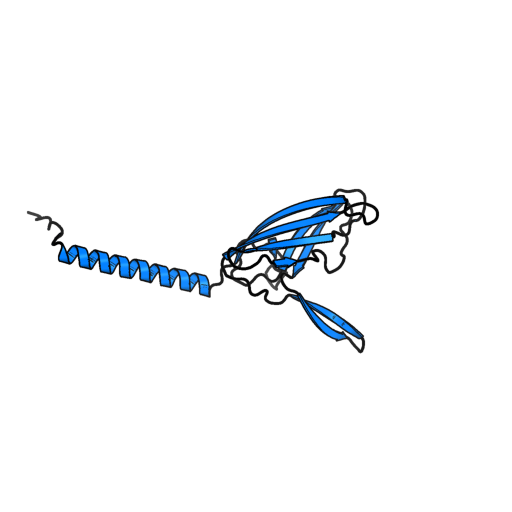 1
ATOM 957 C C . THR A 1 127 ? -10.981 3.180 -3.719 1.00 94.31 127 THR A C 1
ATOM 959 O O . THR A 1 127 ? -11.375 4.345 -3.735 1.00 94.31 127 THR A O 1
ATOM 962 N N . ALA A 1 128 ? -9.692 2.868 -3.628 1.00 95.00 128 ALA A N 1
ATOM 963 C CA . ALA A 1 128 ? -8.626 3.860 -3.606 1.00 95.00 128 ALA A CA 1
ATOM 964 C C . ALA A 1 128 ? -7.462 3.424 -4.495 1.00 95.00 128 ALA A C 1
ATOM 966 O O . ALA A 1 128 ? -7.115 2.246 -4.546 1.00 95.00 128 ALA A O 1
ATOM 967 N N . VAL A 1 129 ? -6.821 4.394 -5.142 1.00 94.81 129 VAL A N 1
ATOM 968 C CA . VAL A 1 129 ? -5.651 4.166 -5.993 1.00 94.81 129 VAL A CA 1
ATOM 969 C C . VAL A 1 129 ? -4.430 4.813 -5.356 1.00 94.81 129 VAL A C 1
ATOM 971 O O . VAL A 1 129 ? -4.513 5.916 -4.815 1.00 94.81 129 VAL A O 1
ATOM 974 N N . PHE A 1 130 ? -3.295 4.124 -5.415 1.00 95.25 130 PHE A N 1
ATOM 975 C CA . PHE A 1 130 ? -2.001 4.680 -5.039 1.00 95.25 130 PHE A CA 1
ATOM 976 C C . PHE A 1 130 ? -0.900 4.149 -5.958 1.00 95.25 130 PHE A C 1
ATOM 978 O O . PHE A 1 130 ? -1.025 3.087 -6.564 1.00 95.25 130 PHE A O 1
ATOM 985 N N . TRP A 1 131 ? 0.188 4.899 -6.059 1.00 95.25 131 TRP A N 1
ATOM 986 C CA . TRP A 1 131 ? 1.363 4.544 -6.843 1.00 95.25 131 TRP A CA 1
ATOM 987 C C . TRP A 1 131 ? 2.503 4.130 -5.929 1.00 95.25 131 TRP A C 1
ATOM 989 O O . TRP A 1 131 ? 2.775 4.809 -4.941 1.00 95.25 131 TRP A O 1
ATOM 999 N N . TYR A 1 132 ? 3.191 3.050 -6.285 1.00 94.38 132 TYR A N 1
ATOM 1000 C CA . TYR A 1 132 ? 4.437 2.632 -5.659 1.00 94.38 132 TYR A CA 1
ATOM 1001 C C . TYR A 1 132 ? 5.563 2.653 -6.695 1.00 94.38 132 TYR A C 1
ATOM 1003 O O . TYR A 1 132 ? 5.570 1.858 -7.631 1.00 94.38 132 TYR A O 1
ATOM 1011 N N . LEU A 1 133 ? 6.503 3.587 -6.557 1.00 95.06 133 LEU A N 1
ATOM 1012 C CA . LEU A 1 133 ? 7.597 3.801 -7.504 1.00 95.06 133 LEU A CA 1
ATOM 1013 C C . LEU A 1 133 ? 8.913 4.024 -6.747 1.00 95.06 133 LEU A C 1
ATOM 1015 O O . LEU A 1 133 ? 9.234 5.156 -6.379 1.00 95.06 133 LEU A O 1
ATOM 1019 N N . PRO A 1 134 ? 9.698 2.959 -6.518 1.00 94.75 134 PRO A N 1
ATOM 1020 C CA . PRO A 1 134 ? 11.009 3.066 -5.890 1.00 94.75 134 PRO A CA 1
ATOM 1021 C C . PRO A 1 134 ? 11.978 3.961 -6.656 1.00 94.75 134 PRO A C 1
ATOM 1023 O O . PRO A 1 134 ? 11.984 3.981 -7.887 1.00 94.75 134 PRO A O 1
ATOM 1026 N N . TRP A 1 135 ? 12.892 4.614 -5.936 1.00 94.69 135 TRP A N 1
ATOM 1027 C CA . TRP A 1 135 ? 13.926 5.458 -6.548 1.00 94.69 135 TRP A CA 1
ATOM 1028 C C . TRP A 1 135 ? 14.776 4.720 -7.583 1.00 94.69 135 TRP A C 1
ATOM 1030 O O . TRP A 1 135 ? 15.059 5.272 -8.644 1.00 94.69 135 TRP A O 1
ATOM 1040 N N . TRP A 1 136 ? 15.131 3.459 -7.320 1.00 94.31 136 TRP A N 1
ATOM 1041 C CA . TRP A 1 136 ? 15.886 2.642 -8.272 1.00 94.31 136 TRP A CA 1
ATOM 1042 C C . TRP A 1 136 ? 15.126 2.448 -9.593 1.00 94.31 136 TRP A C 1
ATOM 1044 O O . TRP A 1 136 ? 15.735 2.500 -1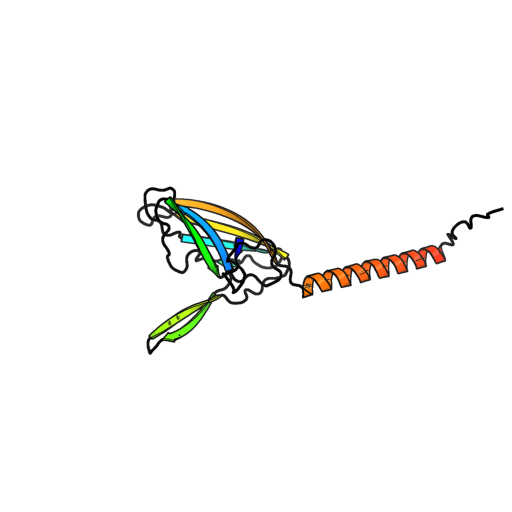0.659 1.00 94.31 136 TRP A O 1
ATOM 1054 N N . PHE A 1 137 ? 13.799 2.291 -9.536 1.00 93.75 137 PHE A N 1
ATOM 1055 C CA . PHE A 1 137 ? 12.951 2.108 -10.713 1.00 93.75 137 PHE A CA 1
ATOM 1056 C C . PHE A 1 137 ? 12.829 3.408 -11.510 1.00 93.75 137 PHE A C 1
ATOM 1058 O O . PHE A 1 137 ? 12.948 3.399 -12.733 1.00 93.75 137 PHE A O 1
ATOM 1065 N N . ILE A 1 138 ? 12.664 4.538 -10.815 1.00 94.25 138 ILE A N 1
ATOM 1066 C CA . ILE A 1 138 ? 12.616 5.867 -11.438 1.00 94.25 138 ILE A CA 1
ATOM 1067 C C . ILE A 1 138 ? 13.932 6.157 -12.173 1.00 94.25 138 ILE A C 1
ATOM 1069 O O . ILE A 1 138 ? 13.915 6.543 -13.340 1.00 94.25 138 ILE A O 1
ATOM 1073 N N . ILE A 1 139 ? 15.077 5.928 -11.522 1.00 95.94 139 ILE A N 1
ATOM 1074 C CA . ILE A 1 139 ? 16.398 6.135 -12.132 1.00 95.94 139 ILE A CA 1
ATOM 1075 C C . ILE A 1 139 ? 16.572 5.223 -13.351 1.00 95.94 139 ILE A C 1
ATOM 1077 O O . ILE A 1 139 ? 16.951 5.703 -14.418 1.00 95.94 139 ILE A O 1
ATOM 1081 N N . LEU A 1 140 ? 16.245 3.933 -13.223 1.00 95.88 140 LEU A N 1
ATOM 1082 C CA . LEU A 1 140 ? 16.318 2.978 -14.329 1.00 95.88 140 LEU A CA 1
ATOM 1083 C C . LEU A 1 140 ? 15.469 3.431 -15.526 1.00 95.88 140 LEU A C 1
ATOM 1085 O O . LEU A 1 140 ? 15.953 3.413 -16.657 1.00 95.88 140 LEU A O 1
ATOM 1089 N N . PHE A 1 141 ? 14.237 3.885 -15.282 1.00 94.94 141 PHE A N 1
ATOM 1090 C CA . PHE A 1 141 ? 13.343 4.391 -16.322 1.00 94.94 141 PHE A CA 1
ATOM 1091 C C . PHE A 1 141 ? 13.966 5.562 -17.094 1.00 94.94 141 PHE A C 1
ATOM 1093 O O . PHE A 1 141 ? 13.990 5.544 -18.326 1.00 94.94 141 PHE A O 1
ATOM 1100 N N . PHE A 1 142 ? 14.540 6.548 -16.396 1.00 96.81 142 PHE A N 1
ATOM 1101 C CA . PHE A 1 142 ? 15.197 7.684 -17.048 1.00 96.81 142 PHE A CA 1
ATOM 1102 C C . PHE A 1 142 ? 16.475 7.293 -17.797 1.00 96.81 142 PHE A C 1
ATOM 1104 O O . PHE A 1 142 ? 16.728 7.833 -18.873 1.00 96.81 142 PHE A O 1
ATOM 1111 N N . VAL A 1 143 ? 17.257 6.339 -17.283 1.00 97.50 143 VAL A N 1
ATOM 1112 C CA . VAL A 1 143 ? 18.447 5.821 -17.979 1.00 97.50 143 VAL A CA 1
ATOM 1113 C C . VAL A 1 143 ? 18.051 5.137 -19.287 1.00 97.50 143 VAL A C 1
ATOM 1115 O O . VAL A 1 143 ? 18.622 5.437 -20.335 1.00 97.50 143 VAL A O 1
ATOM 1118 N N . VAL A 1 144 ? 17.037 4.268 -19.259 1.00 97.12 144 VAL A N 1
ATOM 1119 C CA . VAL A 1 144 ? 16.529 3.599 -20.465 1.00 97.12 144 VAL A CA 1
ATOM 1120 C C . VAL A 1 144 ? 15.980 4.621 -21.460 1.00 97.12 144 VAL A C 1
ATOM 1122 O O . VAL A 1 144 ? 16.319 4.564 -22.642 1.00 97.12 144 VAL A O 1
ATOM 1125 N N . LEU A 1 145 ? 15.197 5.599 -20.996 1.00 97.25 145 LEU A N 1
ATOM 1126 C CA . LEU A 1 145 ? 14.660 6.660 -21.848 1.00 97.25 145 LEU A CA 1
ATOM 1127 C C . LEU A 1 145 ? 15.781 7.479 -22.511 1.00 97.25 145 LEU A C 1
ATOM 1129 O O . LEU A 1 145 ? 15.732 7.730 -23.715 1.00 97.25 145 LEU A O 1
ATOM 1133 N N . ALA A 1 146 ? 16.818 7.847 -21.755 1.00 97.06 146 ALA A N 1
ATOM 1134 C CA . ALA A 1 146 ? 17.977 8.565 -22.277 1.00 97.06 146 ALA A CA 1
ATOM 1135 C C . ALA A 1 146 ? 18.733 7.745 -23.333 1.00 97.06 146 ALA A C 1
ATOM 1137 O O . ALA A 1 146 ? 19.117 8.295 -24.366 1.00 97.06 146 ALA A O 1
ATOM 1138 N N . LEU A 1 147 ? 18.894 6.432 -23.126 1.00 97.56 147 LEU A N 1
ATOM 1139 C CA . LEU A 1 147 ? 19.491 5.540 -24.122 1.00 97.56 147 LEU A CA 1
ATOM 1140 C C . LEU A 1 147 ? 18.646 5.483 -25.397 1.00 97.56 147 LEU A C 1
ATOM 1142 O O . LEU A 1 147 ? 19.193 5.640 -26.486 1.00 97.56 147 LEU A O 1
ATOM 1146 N N . VAL A 1 148 ? 17.324 5.326 -25.289 1.00 96.94 148 VAL A N 1
ATOM 1147 C CA . VAL A 1 148 ? 16.424 5.308 -26.456 1.00 96.94 148 VAL A CA 1
ATOM 1148 C C . VAL A 1 148 ? 16.526 6.612 -27.246 1.00 96.94 148 VAL A C 1
ATOM 1150 O O . VAL A 1 148 ? 16.680 6.578 -28.467 1.00 96.94 148 VAL A O 1
ATOM 1153 N N . ILE A 1 149 ? 16.517 7.761 -26.565 1.00 96.25 149 ILE A N 1
ATOM 1154 C CA . ILE A 1 149 ? 16.679 9.074 -27.204 1.00 96.25 149 ILE A CA 1
ATOM 1155 C C . ILE A 1 149 ? 18.056 9.185 -27.867 1.00 96.25 149 ILE A C 1
ATOM 1157 O O . ILE A 1 149 ? 18.153 9.613 -29.017 1.00 96.25 149 ILE A O 1
ATOM 1161 N N . PHE A 1 150 ? 19.119 8.768 -27.180 1.00 96.88 150 PHE A N 1
ATOM 1162 C CA . PHE A 1 150 ? 20.484 8.820 -27.696 1.00 96.88 150 PHE A CA 1
ATOM 1163 C C . PHE A 1 150 ? 20.662 7.950 -28.944 1.00 96.88 150 PHE A C 1
ATOM 1165 O O . PHE A 1 150 ? 21.185 8.419 -29.958 1.00 96.88 150 PHE A O 1
ATOM 1172 N N . TYR A 1 151 ? 20.195 6.700 -28.911 1.00 96.56 151 TYR A N 1
ATOM 1173 C CA . TYR A 1 151 ? 20.272 5.791 -30.053 1.00 96.56 151 TYR A CA 1
ATOM 1174 C C . TYR A 1 151 ? 19.351 6.223 -31.193 1.00 96.56 151 TYR A C 1
ATOM 1176 O O . TYR A 1 151 ? 19.773 6.176 -32.348 1.00 96.56 151 TYR A O 1
ATOM 1184 N N . GLY A 1 152 ? 18.148 6.718 -30.894 1.00 95.25 152 GLY A N 1
ATOM 1185 C CA . GLY A 1 152 ? 17.244 7.292 -31.889 1.00 95.25 152 GLY A CA 1
ATOM 1186 C C . GLY A 1 152 ? 17.863 8.503 -32.590 1.00 95.25 152 GLY A C 1
ATOM 1187 O O . GLY A 1 152 ? 17.888 8.571 -33.819 1.00 95.25 152 GLY A O 1
ATOM 1188 N N . TRP A 1 153 ? 18.465 9.417 -31.827 1.00 95.00 153 TRP A N 1
ATOM 1189 C CA . TRP A 1 153 ? 19.181 10.577 -32.360 1.00 95.00 153 TRP A CA 1
ATOM 1190 C C . TRP A 1 153 ? 20.420 10.179 -33.176 1.00 95.00 153 TRP A C 1
ATOM 1192 O O . TRP A 1 153 ? 20.674 10.728 -34.254 1.00 95.00 153 TRP A O 1
ATOM 1202 N N . LYS A 1 154 ? 21.181 9.180 -32.715 1.00 93.56 154 LYS A N 1
ATOM 1203 C CA . LYS A 1 154 ? 22.343 8.645 -33.438 1.00 93.56 154 LYS A CA 1
ATOM 1204 C C . LYS A 1 154 ? 21.933 7.975 -34.753 1.00 93.56 154 LYS A C 1
ATOM 1206 O O . LYS A 1 154 ? 22.564 8.222 -35.778 1.00 93.56 154 LYS A O 1
ATOM 1211 N N . ALA A 1 155 ? 20.864 7.182 -34.757 1.00 92.44 155 ALA A N 1
ATOM 1212 C CA . ALA A 1 155 ? 20.331 6.553 -35.963 1.00 92.44 155 ALA A CA 1
ATOM 1213 C C . ALA A 1 155 ? 19.801 7.602 -36.954 1.00 92.44 155 ALA A C 1
ATOM 1215 O O . ALA A 1 155 ? 20.175 7.585 -38.127 1.00 92.44 155 ALA A O 1
ATOM 1216 N N . TYR A 1 156 ? 19.019 8.574 -36.471 1.00 92.00 156 TYR A N 1
ATOM 1217 C CA . TYR A 1 156 ? 18.516 9.687 -37.278 1.00 92.00 156 TYR A CA 1
ATOM 1218 C C . TYR A 1 156 ? 19.651 10.496 -37.918 1.00 92.00 156 TYR A C 1
ATOM 1220 O O . TYR A 1 156 ? 19.648 10.753 -39.123 1.00 92.00 156 TYR A O 1
ATOM 1228 N N . SER A 1 157 ? 20.666 10.864 -37.133 1.00 87.44 157 SER A N 1
ATOM 1229 C CA . SER A 1 157 ? 21.821 11.609 -37.642 1.00 87.44 157 SER A CA 1
ATOM 1230 C C . SER A 1 157 ? 22.672 10.790 -38.620 1.00 87.44 157 SER A C 1
ATOM 1232 O O . SER A 1 157 ? 23.190 11.360 -39.581 1.00 87.44 157 SER A O 1
ATOM 1234 N N . TRP A 1 158 ? 22.782 9.469 -38.443 1.00 86.88 158 TRP A N 1
ATOM 1235 C CA . TRP A 1 158 ? 23.479 8.587 -39.384 1.00 86.88 158 TRP A CA 1
ATOM 1236 C C . TRP A 1 158 ? 22.740 8.458 -40.723 1.00 86.88 158 TRP A C 1
ATOM 1238 O O . TRP A 1 158 ? 23.351 8.630 -41.779 1.00 86.88 158 TRP A O 1
ATOM 1248 N N . ILE A 1 159 ? 21.421 8.247 -40.691 1.00 86.88 159 ILE A N 1
ATOM 1249 C CA . ILE A 1 159 ? 20.571 8.168 -41.889 1.00 86.88 159 ILE A CA 1
ATOM 1250 C C . ILE A 1 159 ? 20.591 9.496 -42.654 1.00 86.88 159 ILE A C 1
ATOM 1252 O O . ILE A 1 159 ? 20.796 9.513 -43.867 1.00 86.88 159 ILE A O 1
ATOM 1256 N N . ARG A 1 160 ? 20.478 10.628 -41.948 1.00 81.38 160 ARG A N 1
ATOM 1257 C CA . ARG A 1 160 ? 20.540 11.961 -42.562 1.00 81.38 160 ARG A CA 1
ATOM 1258 C C . ARG A 1 160 ? 21.881 12.237 -43.250 1.00 81.38 160 ARG A C 1
ATOM 1260 O O . ARG A 1 160 ? 21.895 12.868 -44.304 1.00 81.38 160 ARG A O 1
ATOM 1267 N N . ARG A 1 161 ? 23.000 11.761 -42.687 1.00 76.44 161 ARG A N 1
ATOM 1268 C CA . ARG A 1 161 ? 24.329 11.865 -43.322 1.00 76.44 161 ARG A CA 1
ATOM 1269 C C . ARG A 1 161 ? 24.421 11.018 -44.595 1.00 76.44 161 ARG A C 1
ATOM 1271 O O . ARG A 1 161 ? 25.013 11.479 -45.564 1.00 76.44 161 ARG A O 1
ATOM 1278 N N . LYS A 1 162 ? 23.816 9.824 -44.616 1.00 77.06 162 LYS A N 1
ATOM 1279 C CA . LYS A 1 162 ? 23.795 8.940 -45.797 1.00 77.06 162 LYS A CA 1
ATOM 1280 C C . LYS A 1 162 ? 22.865 9.417 -46.914 1.00 77.06 162 LYS A C 1
ATOM 1282 O O . LYS A 1 162 ? 23.198 9.244 -48.077 1.00 77.06 162 LYS A O 1
ATOM 1287 N N . LEU A 1 163 ? 21.739 10.046 -46.579 1.00 72.81 163 LEU A N 1
ATOM 1288 C CA . LEU A 1 163 ? 20.780 10.575 -47.558 1.00 72.81 163 LEU A CA 1
ATOM 1289 C C . LEU A 1 163 ? 21.183 11.940 -48.148 1.00 72.81 163 LEU A C 1
ATOM 1291 O O . LEU A 1 163 ? 20.410 12.530 -48.894 1.00 72.81 163 LEU A O 1
ATOM 1295 N N . GLY A 1 164 ? 22.369 12.468 -47.819 1.00 62.69 164 GLY A N 1
ATOM 1296 C CA . GLY A 1 164 ? 22.911 13.670 -48.464 1.00 62.69 164 GLY A CA 1
ATOM 1297 C C . GLY A 1 164 ? 22.090 14.948 -48.255 1.00 62.69 164 GLY A C 1
ATOM 1298 O O . GLY A 1 164 ? 22.311 15.929 -48.964 1.00 62.69 164 GLY A O 1
ATOM 1299 N N . ILE A 1 165 ? 21.170 14.979 -47.281 1.00 60.66 165 ILE A N 1
ATOM 1300 C CA . ILE A 1 165 ? 20.366 16.166 -46.952 1.00 60.66 165 ILE A CA 1
ATOM 1301 C C . ILE A 1 165 ? 21.255 17.143 -46.170 1.00 60.66 165 ILE A C 1
ATOM 1303 O O . ILE A 1 165 ? 21.147 17.308 -44.947 1.00 60.66 165 ILE A O 1
ATOM 1307 N N . ALA A 1 166 ? 22.192 17.759 -46.890 1.00 60.53 166 ALA A N 1
ATOM 1308 C CA . ALA A 1 166 ? 22.999 18.856 -46.402 1.00 60.53 166 ALA A CA 1
ATOM 1309 C C . ALA A 1 166 ? 22.059 20.010 -46.014 1.00 60.53 166 ALA A C 1
ATOM 1311 O O . ALA A 1 166 ? 21.180 20.376 -46.801 1.00 60.53 166 ALA A O 1
ATOM 1312 N N . PRO A 1 167 ? 22.196 20.605 -44.815 1.00 58.94 167 PRO A N 1
ATOM 1313 C CA . PRO A 1 167 ? 21.486 21.841 -44.528 1.00 58.94 167 PRO A CA 1
ATOM 1314 C C . PRO A 1 167 ? 21.904 22.883 -45.574 1.00 58.94 167 PRO A C 1
ATOM 1316 O O . PRO A 1 167 ? 23.101 23.094 -45.784 1.00 58.94 167 PRO A O 1
ATOM 1319 N N . LYS A 1 168 ? 20.930 23.523 -46.243 1.00 56.81 168 LYS A N 1
ATOM 1320 C CA . LYS A 1 168 ? 21.178 24.685 -47.112 1.00 56.81 168 LYS A CA 1
ATOM 1321 C C . LYS A 1 168 ? 22.012 25.686 -46.306 1.00 56.81 168 LYS A C 1
ATOM 1323 O O . LYS A 1 168 ? 21.487 26.329 -45.401 1.00 56.81 168 LYS A O 1
ATOM 1328 N N . ARG A 1 169 ? 23.309 25.819 -46.612 1.00 54.56 169 ARG A N 1
ATOM 1329 C CA . ARG A 1 169 ? 24.117 26.944 -46.126 1.00 54.56 169 ARG A CA 1
ATOM 1330 C C . ARG A 1 169 ? 23.423 28.204 -46.634 1.00 54.56 169 ARG A C 1
ATOM 1332 O O . ARG A 1 169 ? 23.404 28.433 -47.843 1.00 54.56 169 ARG A O 1
ATOM 1339 N N . SER A 1 170 ? 22.822 28.995 -45.743 1.00 59.25 170 SER A N 1
ATOM 1340 C CA . SER A 1 170 ? 22.343 30.324 -46.113 1.00 59.25 170 SER A CA 1
ATOM 1341 C C . SER A 1 170 ? 23.570 31.135 -46.515 1.00 59.25 170 SER A C 1
ATOM 1343 O O . SER A 1 170 ? 24.392 31.513 -45.677 1.00 59.25 170 SER A O 1
ATOM 1345 N N . ARG A 1 171 ? 23.731 31.336 -47.818 1.00 59.47 171 ARG A N 1
ATOM 1346 C CA . ARG A 1 171 ? 24.754 32.197 -48.392 1.00 59.47 171 ARG A CA 1
ATOM 1347 C C . ARG A 1 171 ? 24.347 33.628 -48.033 1.00 59.47 171 ARG A C 1
ATOM 1349 O O . ARG A 1 171 ? 23.535 34.221 -48.734 1.00 59.47 171 ARG A O 1
ATOM 1356 N N . ARG A 1 172 ? 24.827 34.141 -46.895 1.00 63.12 172 ARG A N 1
ATOM 1357 C CA . ARG A 1 172 ? 24.808 35.585 -46.631 1.00 63.12 172 ARG A CA 1
ATOM 1358 C C . ARG A 1 172 ? 25.732 36.217 -47.674 1.00 63.12 172 ARG A C 1
ATOM 1360 O O . ARG A 1 172 ? 26.924 35.914 -47.689 1.00 63.12 172 ARG A O 1
ATOM 1367 N N . ARG A 1 173 ? 25.125 36.950 -48.607 1.00 55.91 173 ARG A N 1
ATOM 1368 C CA . ARG A 1 173 ? 25.783 37.990 -49.398 1.00 55.91 173 ARG A CA 1
ATOM 1369 C C . ARG A 1 173 ? 25.868 39.243 -48.544 1.00 55.91 173 ARG A C 1
ATOM 1371 O O . ARG A 1 173 ? 24.926 39.435 -47.742 1.00 55.91 173 ARG A O 1
#